Protein AF-A0A317GL35-F1 (afdb_monomer)

Secondary structure (DSSP, 8-state):
------THHHHHHHTTS-HHHHHHHHTT----HHHHHHHHHHHT--HHHHH-----

Organism: Limosilactobacillus reuteri (NCBI:txid1598)

Solvent-accessible surface area (backbone atoms only — not comparable to full-atom values): 3740 Å² total; per-residue (Å²): 139,85,86,74,90,58,71,81,72,61,50,59,53,60,69,73,61,55,70,70,59,53,52,27,56,78,66,76,40,90,77,56,69,70,56,50,54,54,46,20,72,62,70,74,50,55,67,60,76,74,72,49,83,84,84,123

Structure (mmCIF, N/CA/C/O backbone):
data_AF-A0A317GL35-F1
#
_entry.id   AF-A0A317GL35-F1
#
loop_
_atom_site.group_PDB
_atom_site.id
_atom_site.type_symbol
_atom_site.label_atom_id
_atom_site.label_alt_id
_atom_site.label_comp_id
_atom_site.label_asym_id
_atom_site.label_entity_id
_atom_site.label_seq_id
_atom_site.pdbx_PDB_ins_code
_atom_site.Cartn_x
_atom_site.Cartn_y
_atom_site.Cartn_z
_atom_site.occupancy
_atom_site.B_iso_or_equiv
_atom_site.auth_seq_id
_atom_site.auth_comp_id
_atom_site.auth_asym_id
_atom_site.auth_atom_id
_atom_site.pdbx_PDB_model_num
ATOM 1 N N . MET A 1 1 ? 24.409 3.260 0.867 1.00 35.22 1 MET A N 1
ATOM 2 C CA . MET A 1 1 ? 23.254 2.349 0.733 1.00 35.22 1 MET A CA 1
ATOM 3 C C . MET A 1 1 ? 23.125 2.003 -0.748 1.00 35.22 1 MET A C 1
ATOM 5 O O . MET A 1 1 ? 22.668 2.838 -1.514 1.00 35.22 1 MET A O 1
ATOM 9 N N . ARG A 1 2 ? 23.684 0.862 -1.175 1.00 36.28 2 ARG A N 1
ATOM 10 C CA . ARG A 1 2 ? 23.630 0.383 -2.567 1.00 36.28 2 ARG A CA 1
ATOM 11 C C . ARG A 1 2 ? 22.382 -0.486 -2.711 1.00 36.28 2 ARG A C 1
ATOM 13 O O . ARG A 1 2 ? 22.301 -1.515 -2.052 1.00 36.28 2 ARG A O 1
ATOM 20 N N . TYR A 1 3 ? 21.429 -0.065 -3.535 1.00 45.38 3 TYR A N 1
ATOM 21 C CA . TYR A 1 3 ? 20.398 -0.966 -4.045 1.00 45.38 3 TYR A CA 1
ATOM 22 C C . TYR A 1 3 ? 20.993 -1.645 -5.276 1.00 45.38 3 TYR A C 1
ATOM 24 O O . TYR A 1 3 ? 21.157 -1.020 -6.321 1.00 45.38 3 TYR A O 1
ATOM 32 N N . GLU A 1 4 ? 21.446 -2.881 -5.087 1.00 48.38 4 GLU A N 1
ATOM 33 C CA . GLU A 1 4 ? 22.083 -3.694 -6.118 1.00 48.38 4 GLU A CA 1
ATOM 34 C C . GLU A 1 4 ? 21.015 -4.357 -7.005 1.00 48.38 4 GLU A C 1
ATOM 36 O O . GLU A 1 4 ? 19.944 -4.750 -6.540 1.00 48.38 4 GLU A O 1
ATOM 41 N N . ASN A 1 5 ? 21.315 -4.391 -8.302 1.00 53.75 5 ASN A N 1
ATOM 42 C CA . ASN A 1 5 ? 20.483 -4.798 -9.431 1.00 53.75 5 ASN A CA 1
ATOM 43 C C . ASN A 1 5 ? 19.572 -6.012 -9.181 1.00 53.75 5 ASN A C 1
ATOM 45 O O . ASN A 1 5 ? 20.040 -7.112 -8.897 1.00 53.75 5 ASN A O 1
ATOM 49 N N . CYS A 1 6 ? 18.270 -5.838 -9.419 1.00 42.62 6 CYS A N 1
ATOM 50 C CA . CYS A 1 6 ? 17.311 -6.935 -9.479 1.00 42.62 6 CYS A CA 1
ATOM 51 C C . CYS A 1 6 ? 16.440 -6.770 -10.733 1.00 42.62 6 CYS A C 1
ATOM 53 O O . CYS A 1 6 ? 15.576 -5.898 -10.771 1.00 42.62 6 CYS A O 1
ATOM 55 N N . SER A 1 7 ? 16.729 -7.583 -11.754 1.00 50.19 7 SER A N 1
ATOM 56 C CA . SER A 1 7 ? 15.955 -7.862 -12.975 1.00 50.19 7 SER A CA 1
ATOM 57 C C . SER A 1 7 ? 14.793 -6.896 -13.271 1.00 50.19 7 SER A C 1
ATOM 59 O O . SER A 1 7 ? 13.699 -7.019 -12.710 1.00 50.19 7 SER A O 1
ATOM 61 N N . ASP A 1 8 ? 15.061 -5.968 -14.194 1.00 51.94 8 ASP A N 1
ATOM 62 C CA . ASP A 1 8 ? 14.336 -4.770 -14.659 1.00 51.94 8 ASP A CA 1
ATOM 63 C C . ASP A 1 8 ? 12.811 -4.642 -14.486 1.00 51.94 8 ASP A C 1
ATOM 65 O O . ASP A 1 8 ? 12.306 -3.527 -14.389 1.00 51.94 8 ASP A O 1
ATOM 69 N N . LYS A 1 9 ? 12.037 -5.726 -14.428 1.00 51.69 9 LYS A N 1
ATOM 70 C CA . LYS A 1 9 ? 10.567 -5.651 -14.320 1.00 51.69 9 LYS A CA 1
ATOM 71 C C . LYS A 1 9 ? 10.054 -5.655 -12.881 1.00 51.69 9 LYS A C 1
ATOM 73 O O . LYS A 1 9 ? 8.974 -5.131 -12.616 1.00 51.69 9 LYS A O 1
ATOM 78 N N . LYS A 1 10 ? 10.804 -6.233 -11.937 1.00 48.91 10 LYS A N 1
ATOM 79 C CA . LYS A 1 10 ? 10.349 -6.376 -10.542 1.00 48.91 10 LYS A CA 1
ATOM 80 C C . LYS A 1 10 ? 10.699 -5.154 -9.693 1.00 48.91 10 LYS A C 1
ATOM 82 O O . LYS A 1 10 ? 9.898 -4.750 -8.854 1.00 48.91 10 LYS A O 1
ATOM 87 N N . LEU A 1 11 ? 11.836 -4.513 -9.972 1.00 51.47 11 LEU A N 1
ATOM 88 C CA . LEU A 1 11 ? 12.261 -3.299 -9.271 1.00 51.47 11 LEU A CA 1
ATOM 89 C C . LEU A 1 11 ? 11.387 -2.082 -9.620 1.00 51.47 11 LEU A C 1
ATOM 91 O O . LEU A 1 11 ? 11.108 -1.261 -8.749 1.00 51.47 11 LEU A O 1
ATOM 95 N N . GLN A 1 12 ? 10.879 -2.003 -10.857 1.00 52.91 12 GLN A N 1
ATOM 96 C CA . GLN A 1 12 ? 9.976 -0.924 -11.274 1.00 52.91 12 GLN A CA 1
ATOM 97 C C . GLN A 1 12 ? 8.656 -0.919 -10.489 1.00 52.91 12 GLN A C 1
ATOM 99 O O . GLN A 1 12 ? 8.190 0.153 -10.112 1.00 52.91 12 GLN A O 1
ATOM 104 N N . LYS A 1 13 ? 8.087 -2.093 -10.166 1.00 53.34 13 LYS A N 1
ATOM 105 C CA . LYS A 1 13 ? 6.854 -2.183 -9.360 1.00 53.34 13 LYS A CA 1
ATOM 106 C C . LYS A 1 13 ? 7.060 -1.673 -7.932 1.00 53.34 13 LYS A C 1
ATOM 108 O O . LYS A 1 13 ? 6.228 -0.942 -7.408 1.00 53.34 13 LYS A O 1
ATOM 113 N N . ILE A 1 14 ? 8.185 -2.019 -7.310 1.00 57.06 14 ILE A N 1
ATOM 114 C CA . ILE 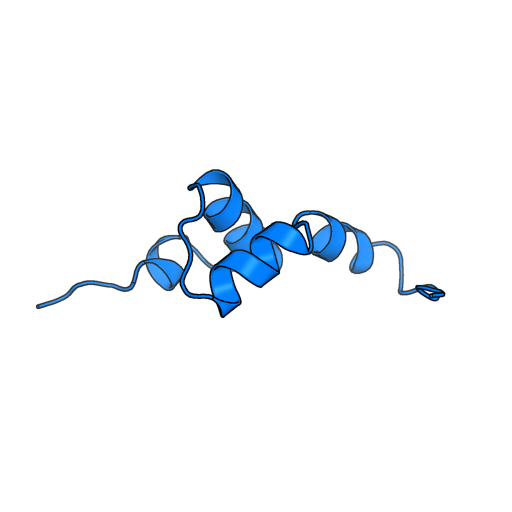A 1 14 ? 8.464 -1.672 -5.908 1.00 57.06 14 ILE A CA 1
ATOM 115 C C . ILE A 1 14 ? 8.726 -0.162 -5.749 1.00 57.06 14 ILE A C 1
ATOM 117 O O . ILE A 1 14 ? 8.404 0.418 -4.715 1.00 57.06 14 ILE A O 1
ATOM 121 N N . ASN A 1 15 ? 9.232 0.508 -6.791 1.00 63.84 15 ASN A N 1
ATOM 122 C CA . ASN A 1 15 ? 9.566 1.935 -6.740 1.00 63.84 15 ASN A CA 1
ATOM 123 C C . ASN A 1 15 ? 8.344 2.879 -6.796 1.00 63.84 15 ASN A C 1
ATOM 125 O O . ASN A 1 15 ? 8.485 4.098 -6.698 1.00 63.84 15 ASN A O 1
ATOM 129 N N . VAL A 1 16 ? 7.133 2.336 -6.954 1.00 68.12 16 VAL A N 1
ATOM 130 C CA . VAL A 1 16 ? 5.887 3.116 -7.032 1.00 68.12 16 VAL A CA 1
ATOM 131 C C . VAL A 1 16 ? 5.488 3.694 -5.665 1.00 68.12 16 VAL A C 1
ATOM 133 O O . VAL A 1 16 ? 4.829 4.737 -5.593 1.00 68.12 16 VAL A O 1
ATOM 136 N N . ILE A 1 17 ? 5.912 3.065 -4.564 1.00 80.12 17 ILE A N 1
ATOM 137 C CA . ILE A 1 17 ? 5.522 3.452 -3.204 1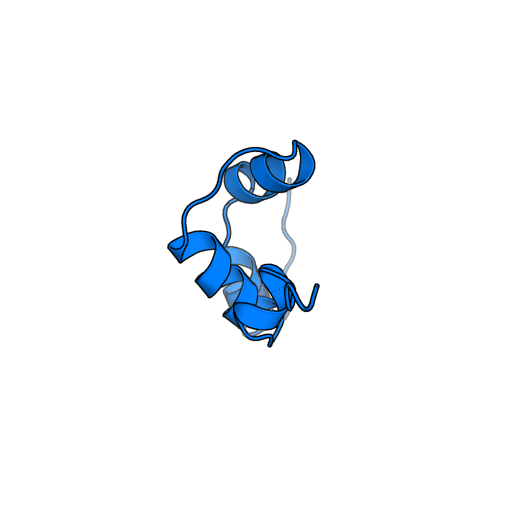.00 80.12 17 ILE A CA 1
ATOM 138 C C . ILE A 1 17 ? 6.740 3.995 -2.456 1.00 80.12 17 ILE A C 1
ATOM 140 O O . ILE A 1 17 ? 7.711 3.291 -2.194 1.00 80.12 17 ILE A O 1
ATOM 144 N N . ARG A 1 18 ? 6.681 5.274 -2.071 1.00 83.44 18 ARG A N 1
ATOM 145 C CA . ARG A 1 18 ? 7.756 5.919 -1.303 1.00 83.44 18 ARG A CA 1
ATOM 146 C C . ARG A 1 18 ? 7.853 5.342 0.111 1.00 83.44 18 ARG A C 1
ATOM 148 O O . ARG A 1 18 ? 6.835 5.103 0.759 1.00 83.44 18 ARG A O 1
ATOM 155 N N . ALA A 1 19 ? 9.073 5.269 0.646 1.00 82.25 19 ALA A N 1
ATOM 156 C CA . ALA A 1 19 ? 9.344 4.810 2.014 1.00 82.25 19 ALA A CA 1
ATOM 157 C C . ALA A 1 19 ? 8.545 5.572 3.092 1.00 82.25 19 ALA A C 1
ATOM 159 O O . ALA A 1 19 ? 8.104 4.978 4.071 1.00 82.25 19 ALA A O 1
ATOM 160 N N . ALA A 1 20 ? 8.288 6.870 2.893 1.00 82.88 20 ALA A N 1
ATOM 161 C CA . ALA A 1 20 ? 7.461 7.668 3.802 1.00 82.88 20 ALA A CA 1
ATOM 162 C C . ALA A 1 20 ? 6.010 7.158 3.889 1.00 82.88 20 ALA A C 1
ATOM 164 O O . ALA A 1 20 ? 5.406 7.183 4.959 1.00 82.88 20 ALA A O 1
ATOM 165 N N . SER A 1 21 ? 5.458 6.675 2.776 1.00 84.50 21 SER A N 1
ATOM 166 C CA . SER A 1 21 ? 4.114 6.101 2.726 1.00 84.50 21 SER A CA 1
ATOM 167 C C . SER A 1 21 ? 4.058 4.751 3.435 1.00 84.50 21 SER A C 1
ATOM 169 O O . SER A 1 21 ? 3.125 4.499 4.188 1.00 84.50 21 SER A O 1
ATOM 171 N N . ILE A 1 22 ? 5.101 3.929 3.278 1.00 84.75 22 ILE A N 1
ATOM 172 C CA . ILE A 1 22 ? 5.255 2.666 4.016 1.00 84.75 22 ILE A CA 1
ATOM 173 C C . ILE A 1 22 ? 5.350 2.944 5.523 1.00 84.75 22 ILE A C 1
ATOM 175 O O . ILE A 1 22 ? 4.658 2.315 6.318 1.00 84.75 22 ILE A O 1
ATOM 179 N N . ALA A 1 23 ? 6.139 3.945 5.924 1.00 88.69 23 ALA A N 1
ATOM 180 C CA . ALA A 1 23 ? 6.267 4.337 7.325 1.00 88.69 23 ALA A CA 1
ATOM 181 C C . ALA A 1 23 ? 4.937 4.810 7.936 1.00 88.69 23 ALA A C 1
ATOM 183 O O . ALA A 1 23 ? 4.702 4.574 9.119 1.00 88.69 23 ALA A O 1
ATOM 184 N N . LYS A 1 24 ? 4.060 5.456 7.153 1.00 88.38 24 LYS A N 1
ATOM 185 C CA . LYS A 1 24 ? 2.708 5.811 7.608 1.00 88.38 24 LYS A CA 1
ATOM 186 C C . LYS A 1 24 ? 1.875 4.567 7.893 1.00 88.38 24 LYS A C 1
ATOM 188 O O . LYS A 1 24 ? 1.299 4.502 8.968 1.00 88.38 24 LYS A O 1
ATOM 193 N N . LEU A 1 25 ? 1.874 3.576 7.002 1.00 87.19 25 LEU A N 1
ATOM 194 C CA . LEU A 1 25 ? 1.129 2.325 7.200 1.00 87.19 25 LEU A CA 1
ATOM 195 C C . LEU A 1 25 ? 1.590 1.581 8.460 1.00 87.19 25 LEU A C 1
ATOM 197 O O . LEU A 1 25 ? 0.765 1.214 9.287 1.00 87.19 25 LEU A O 1
ATOM 201 N N . VAL A 1 26 ? 2.908 1.453 8.662 1.00 87.00 26 VAL A N 1
ATOM 202 C CA . VAL A 1 26 ? 3.485 0.828 9.870 1.00 87.00 26 VAL A CA 1
ATOM 203 C C . VAL A 1 26 ? 3.062 1.557 11.149 1.00 87.00 26 VAL A C 1
ATOM 205 O O . VAL A 1 26 ? 2.871 0.934 12.187 1.00 87.00 26 VAL A O 1
ATOM 208 N N . LYS A 1 27 ? 2.899 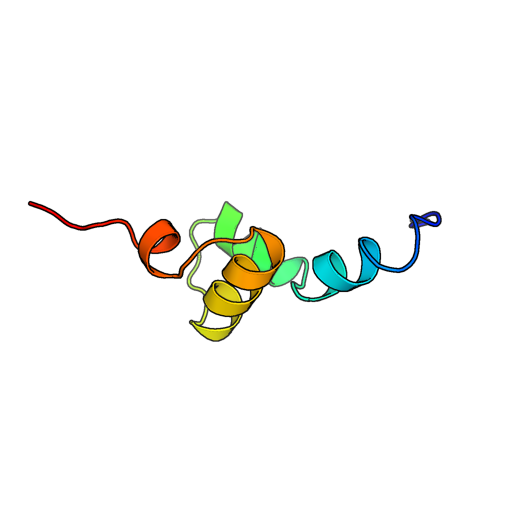2.881 11.085 1.00 93.06 27 LYS A N 1
ATOM 209 C CA . LYS A 1 27 ? 2.469 3.715 12.216 1.00 93.06 27 LYS A CA 1
ATOM 210 C C . LYS A 1 27 ? 0.948 3.870 12.319 1.00 93.06 27 LYS A C 1
ATOM 212 O O . LYS A 1 27 ? 0.497 4.744 13.054 1.00 93.06 27 LYS A O 1
ATOM 217 N N . ASN A 1 28 ? 0.170 3.087 11.566 1.00 87.50 28 ASN A N 1
ATOM 218 C CA . ASN A 1 28 ? -1.288 3.212 11.476 1.00 87.50 28 ASN A CA 1
ATOM 219 C C . ASN A 1 28 ? -1.753 4.644 11.110 1.00 87.50 28 ASN A C 1
ATOM 221 O O . ASN A 1 28 ? -2.804 5.124 11.534 1.00 87.50 28 ASN A O 1
ATOM 225 N N . GLY A 1 29 ? -0.920 5.364 10.362 1.00 89.81 29 GLY A N 1
ATOM 226 C CA . GLY A 1 29 ? -1.166 6.723 9.909 1.00 89.81 29 GLY A CA 1
ATOM 227 C C . GLY A 1 29 ? -2.032 6.764 8.653 1.00 89.81 29 GLY A C 1
ATOM 228 O O . GLY A 1 29 ? -2.033 5.840 7.842 1.00 89.81 29 GLY A O 1
ATOM 229 N N . ASN A 1 30 ? -2.727 7.883 8.458 1.00 90.62 30 ASN A N 1
ATOM 230 C CA . ASN A 1 30 ? -3.616 8.067 7.317 1.00 90.62 30 ASN A CA 1
ATOM 231 C C . ASN A 1 30 ? -2.856 8.121 5.978 1.00 90.62 30 ASN A C 1
ATOM 233 O O . ASN A 1 30 ? -1.865 8.851 5.825 1.00 90.62 30 ASN A O 1
ATOM 237 N N . VAL A 1 31 ? -3.371 7.398 4.985 1.00 89.69 31 VAL A N 1
ATOM 238 C CA . VAL A 1 31 ? -2.886 7.383 3.599 1.00 89.69 31 VAL A CA 1
ATOM 239 C C . VAL A 1 31 ? -3.999 7.808 2.643 1.00 89.69 31 VAL A C 1
ATOM 241 O O . VAL A 1 31 ? -5.169 7.844 3.010 1.00 89.69 31 VAL A O 1
ATOM 244 N N . THR A 1 32 ? -3.637 8.177 1.416 1.00 91.75 32 THR A N 1
ATOM 245 C CA . THR A 1 32 ? -4.613 8.518 0.374 1.00 91.75 32 THR A CA 1
ATOM 246 C C . THR A 1 32 ? -5.002 7.282 -0.430 1.00 91.75 32 THR A C 1
ATOM 248 O O . THR A 1 32 ? -4.226 6.331 -0.536 1.00 91.75 32 THR A O 1
ATOM 251 N N . THR A 1 33 ? -6.167 7.325 -1.076 1.00 90.62 33 THR A N 1
ATOM 252 C CA . THR A 1 33 ? -6.646 6.258 -1.968 1.00 90.62 33 THR A CA 1
ATOM 253 C C . THR A 1 33 ? -5.666 5.952 -3.105 1.00 90.62 33 THR A C 1
ATOM 255 O O . THR A 1 33 ? -5.499 4.794 -3.459 1.00 90.62 33 THR A O 1
ATOM 258 N N . ASP A 1 34 ? -4.933 6.948 -3.622 1.00 89.69 34 ASP A N 1
ATOM 259 C CA . ASP A 1 34 ? -3.855 6.739 -4.608 1.00 89.69 34 ASP A CA 1
ATOM 260 C C . ASP A 1 34 ? -2.782 5.754 -4.110 1.00 89.69 34 ASP A C 1
ATOM 262 O O . ASP A 1 34 ? -2.313 4.905 -4.866 1.00 89.69 34 ASP A O 1
ATOM 266 N N . ILE A 1 35 ? -2.422 5.818 -2.824 1.00 89.38 35 ILE A N 1
ATOM 267 C CA . ILE A 1 35 ? -1.452 4.886 -2.236 1.00 89.38 35 ILE A CA 1
ATOM 268 C C . ILE A 1 35 ? -2.046 3.483 -2.128 1.00 89.38 35 ILE A C 1
ATOM 270 O O . ILE A 1 35 ? -1.338 2.513 -2.391 1.00 89.38 35 ILE A O 1
ATOM 274 N N . LEU A 1 36 ? -3.335 3.372 -1.796 1.00 90.00 36 LEU A N 1
ATOM 275 C CA . LEU A 1 36 ? -4.039 2.088 -1.753 1.00 90.00 36 LEU A CA 1
ATOM 276 C C . LEU A 1 36 ? -4.106 1.441 -3.143 1.00 90.00 36 LEU A C 1
ATOM 278 O O . LEU A 1 36 ? -3.793 0.263 -3.281 1.00 90.00 36 LEU A O 1
ATOM 282 N N . LEU A 1 37 ? -4.407 2.213 -4.191 1.00 89.94 37 LEU A N 1
ATOM 283 C CA . LEU A 1 37 ? -4.412 1.723 -5.576 1.00 89.94 37 LEU A CA 1
ATOM 284 C C . LEU A 1 37 ? -3.017 1.276 -6.033 1.00 89.94 37 LEU A C 1
A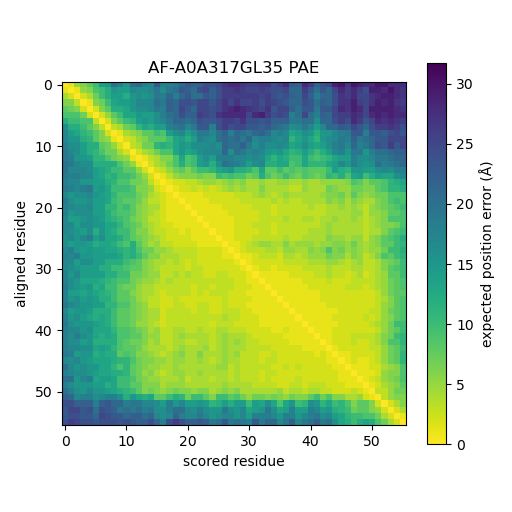TOM 286 O O . LEU A 1 37 ? -2.868 0.253 -6.694 1.00 89.94 37 LEU A O 1
ATOM 290 N N . LYS A 1 38 ? -1.967 2.003 -5.645 1.00 87.69 38 LYS A N 1
ATOM 291 C CA . LYS A 1 38 ? -0.581 1.599 -5.927 1.00 87.69 38 LYS A CA 1
ATOM 292 C C . LYS A 1 38 ? -0.199 0.309 -5.210 1.00 87.69 38 LYS A C 1
ATOM 294 O O . LYS A 1 38 ? 0.496 -0.514 -5.795 1.00 87.69 38 LYS A O 1
ATOM 299 N N . LEU A 1 39 ? -0.664 0.116 -3.975 1.00 86.94 39 LEU A N 1
ATOM 300 C CA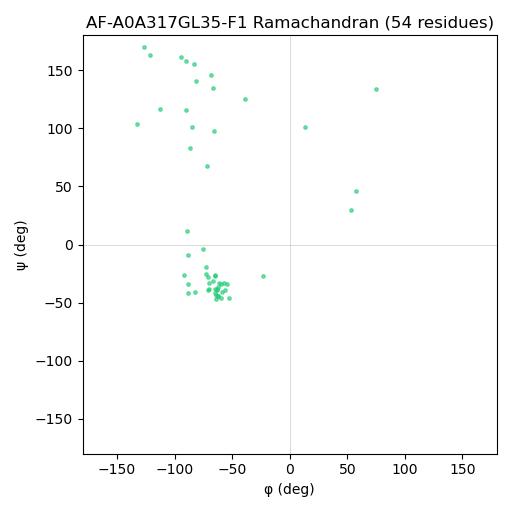 . LEU A 1 39 ? -0.499 -1.146 -3.251 1.00 86.94 39 LEU A CA 1
ATOM 301 C C . LEU A 1 39 ? -1.206 -2.293 -3.969 1.00 86.94 39 LEU A C 1
ATOM 303 O O . LEU A 1 39 ? -0.574 -3.323 -4.164 1.00 86.94 39 LEU A O 1
ATOM 307 N N . CYS A 1 40 ? -2.439 -2.088 -4.438 1.00 88.50 40 CYS A N 1
ATOM 308 C CA . CYS A 1 40 ? -3.191 -3.071 -5.225 1.00 88.50 40 CYS A CA 1
ATOM 309 C C . CYS A 1 40 ? -2.387 -3.565 -6.439 1.00 88.50 40 CYS A C 1
ATOM 311 O O . CYS A 1 40 ? -2.237 -4.763 -6.646 1.00 88.50 40 CYS A O 1
ATOM 313 N N . LEU A 1 41 ? -1.759 -2.649 -7.187 1.00 85.19 41 LEU A N 1
ATOM 314 C CA . LEU A 1 41 ? -0.924 -2.990 -8.350 1.00 85.19 41 LEU A CA 1
ATOM 315 C C . LEU A 1 41 ? 0.359 -3.762 -7.997 1.00 85.19 41 LEU A C 1
ATOM 317 O O . LEU A 1 41 ? 0.880 -4.527 -8.814 1.00 85.19 41 LEU A O 1
ATOM 321 N N . VAL A 1 42 ? 0.920 -3.514 -6.811 1.00 84.94 42 VAL A N 1
ATOM 322 C CA . VAL A 1 42 ? 2.154 -4.164 -6.340 1.00 84.94 42 VAL A CA 1
ATOM 323 C C . VAL A 1 42 ? 1.861 -5.537 -5.743 1.00 84.94 42 VAL A C 1
ATOM 325 O O . VAL A 1 42 ? 2.635 -6.467 -5.968 1.00 84.94 42 VAL A O 1
ATOM 328 N N . LEU A 1 43 ? 0.769 -5.640 -4.986 1.00 85.94 43 LEU A N 1
ATOM 329 C CA . LEU A 1 43 ? 0.336 -6.836 -4.269 1.00 85.94 43 LEU A CA 1
ATOM 330 C C . LEU A 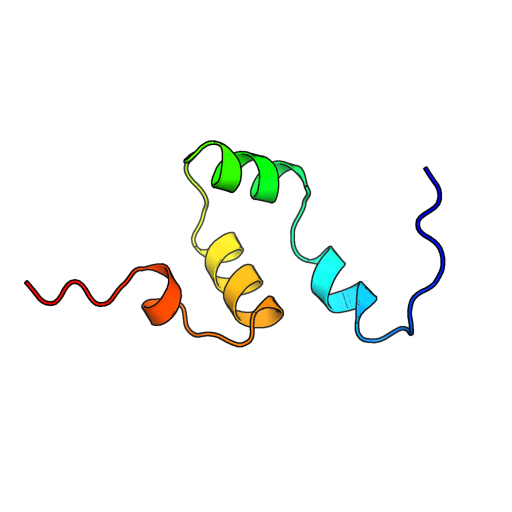1 43 ? -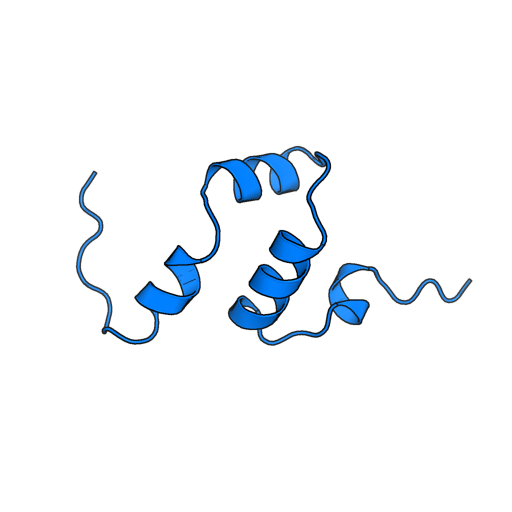0.562 -7.748 -5.114 1.00 85.94 43 LEU A C 1
ATOM 332 O O . LEU A 1 43 ? -0.808 -8.871 -4.692 1.00 85.94 43 LEU A O 1
ATOM 336 N N . ASP A 1 44 ? -0.989 -7.286 -6.293 1.00 86.38 44 ASP A N 1
ATOM 337 C CA . ASP A 1 44 ? -1.918 -7.988 -7.186 1.00 86.38 44 ASP A CA 1
ATOM 338 C C . ASP A 1 44 ? -3.249 -8.315 -6.486 1.00 86.38 44 ASP A C 1
ATOM 340 O O . ASP A 1 44 ? -3.749 -9.435 -6.535 1.00 86.38 44 ASP A O 1
ATOM 344 N N . CYS A 1 45 ? -3.797 -7.320 -5.780 1.00 88.75 45 CYS A N 1
ATOM 345 C CA . CYS A 1 45 ? -5.070 -7.404 -5.063 1.00 88.75 45 CYS A CA 1
ATOM 346 C C . CYS A 1 45 ? -6.019 -6.270 -5.467 1.00 88.75 45 CYS A C 1
ATOM 348 O O . CYS A 1 45 ? -5.621 -5.321 -6.145 1.00 88.75 45 CYS A O 1
ATOM 350 N N . SER A 1 46 ? -7.276 -6.358 -5.040 1.00 89.44 46 SER A N 1
ATOM 351 C CA . SER A 1 46 ? -8.273 -5.300 -5.199 1.00 89.44 46 SER A CA 1
ATOM 352 C C . SER A 1 46 ? -8.333 -4.413 -3.956 1.00 89.44 46 SER A C 1
ATOM 354 O O . SER A 1 46 ? -7.907 -4.789 -2.865 1.00 89.44 46 SER A O 1
ATOM 356 N N . ILE A 1 47 ? -8.894 -3.208 -4.093 1.00 89.31 47 ILE A N 1
ATOM 357 C CA . ILE A 1 47 ? -9.012 -2.281 -2.954 1.00 89.31 47 ILE A CA 1
ATOM 358 C C . ILE A 1 47 ? -9.933 -2.821 -1.848 1.00 89.31 47 ILE A C 1
ATOM 360 O O . ILE A 1 47 ? -9.738 -2.510 -0.675 1.00 89.31 47 ILE A O 1
ATOM 364 N N . GLU A 1 48 ? -10.883 -3.673 -2.226 1.00 89.62 48 GLU A N 1
ATOM 365 C CA . GLU A 1 48 ? -11.777 -4.430 -1.345 1.00 8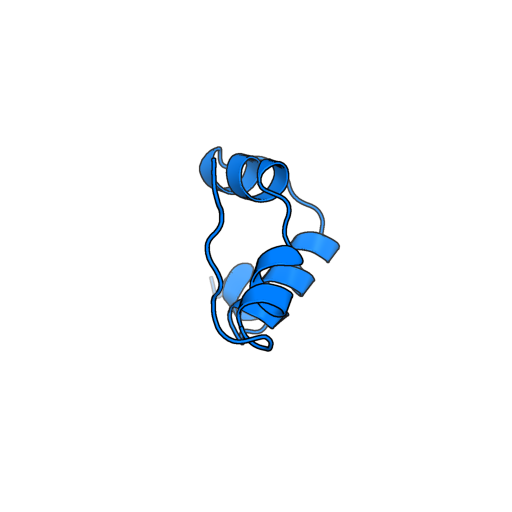9.62 48 GLU A CA 1
ATOM 366 C C . GLU A 1 48 ? -10.989 -5.331 -0.382 1.00 89.62 48 GLU A C 1
ATOM 368 O O . GLU A 1 48 ? -11.269 -5.345 0.816 1.00 89.62 48 GLU A O 1
ATOM 373 N N . ASP A 1 49 ? -9.923 -5.977 -0.871 1.00 87.62 49 ASP A N 1
ATOM 374 C CA . ASP A 1 49 ? -9.047 -6.833 -0.062 1.00 87.62 49 ASP A CA 1
ATOM 375 C C . ASP A 1 49 ? -8.291 -6.034 1.014 1.00 87.62 49 ASP A C 1
ATOM 377 O O . ASP A 1 49 ? -7.910 -6.577 2.050 1.00 87.62 49 ASP A O 1
ATOM 381 N N . ILE A 1 50 ? -8.063 -4.736 0.779 1.00 86.75 50 ILE A N 1
ATOM 382 C CA . ILE A 1 50 ? -7.367 -3.843 1.716 1.00 86.75 50 ILE A CA 1
ATOM 383 C C . ILE A 1 50 ? -8.340 -3.209 2.713 1.00 86.75 50 ILE A C 1
ATOM 385 O O . ILE A 1 50 ? -8.010 -3.069 3.889 1.00 86.75 50 ILE A O 1
ATOM 389 N N . MET A 1 51 ? -9.516 -2.778 2.249 1.00 85.00 51 MET A N 1
ATOM 390 C CA . MET A 1 51 ? -10.524 -2.152 3.111 1.00 85.00 51 MET A CA 1
ATOM 391 C C . MET A 1 51 ? -11.218 -3.164 4.029 1.00 85.00 51 MET A C 1
ATOM 393 O O . MET A 1 51 ? -11.752 -2.763 5.062 1.00 85.00 51 MET A O 1
ATOM 397 N N . GLY A 1 52 ? -11.141 -4.454 3.686 1.00 77.88 52 GLY A N 1
ATOM 398 C CA . GLY A 1 52 ? -11.834 -5.528 4.377 1.00 77.88 52 GLY A CA 1
ATOM 399 C C . GLY A 1 52 ? -13.320 -5.514 4.031 1.00 77.88 52 GLY A C 1
ATOM 400 O O . GLY A 1 52 ? -13.976 -4.472 4.061 1.00 77.88 52 GLY A O 1
ATOM 401 N N . ASP A 1 53 ? -13.870 -6.684 3.712 1.00 61.78 53 ASP A N 1
ATOM 402 C CA . ASP A 1 53 ? -15.316 -6.860 3.603 1.00 61.78 53 ASP A CA 1
ATOM 403 C C . ASP A 1 53 ? -15.902 -6.660 5.011 1.00 61.78 53 ASP A C 1
ATOM 405 O O . ASP A 1 53 ? -15.838 -7.547 5.864 1.00 61.78 53 ASP A O 1
ATOM 409 N N . ASN A 1 54 ? -16.405 -5.456 5.303 1.00 58.47 54 ASN 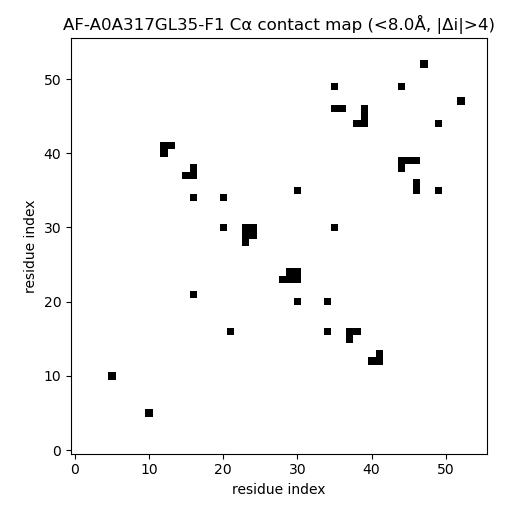A N 1
ATOM 410 C CA . ASN A 1 54 ? -17.156 -5.169 6.526 1.00 58.47 54 ASN A CA 1
ATOM 411 C C . ASN A 1 54 ? -18.532 -5.841 6.425 1.00 58.47 54 ASN A C 1
ATOM 413 O O . ASN A 1 54 ? -19.566 -5.188 6.304 1.00 58.47 54 ASN A O 1
ATOM 417 N N . LYS A 1 55 ? -18.537 -7.173 6.443 1.00 55.47 55 LYS A N 1
ATOM 418 C CA . LYS A 1 55 ? -19.729 -7.987 6.637 1.00 55.47 55 LYS A CA 1
ATOM 419 C C . LYS A 1 55 ? -19.934 -8.159 8.140 1.00 55.47 55 LYS A C 1
ATOM 421 O O . LYS A 1 55 ? -19.485 -9.136 8.740 1.00 55.47 55 LYS A O 1
ATOM 426 N N . HIS A 1 56 ? -20.568 -7.165 8.750 1.00 53.03 56 HIS A N 1
ATOM 427 C CA . HIS A 1 56 ? -21.200 -7.294 10.058 1.00 53.03 56 HIS A CA 1
ATOM 428 C C . HIS A 1 56 ? -22.646 -6.827 9.950 1.00 53.03 56 HIS A C 1
ATOM 430 O O . HIS A 1 56 ? -22.856 -5.732 9.382 1.00 53.03 56 HIS A O 1
#

Mean predicted aligned error: 9.55 Å

InterPro domains:
  IPR001387 Cro/C1-type, helix-turn-helix domain [PF13443] (5-54)

pLDDT: mean 74.66, std 17.74, range [35.22, 93.06]

Nearest PDB structures (foldseek):
  5d4z-assembly3_5  TM=5.973E-01  e=5.211E+00  Salmonella phage SPC32H

Sequence (56 aa):
MRYENCSDKKLQKINVIRAASIAKLVKNGNVTTDILLKLCLVLDCSIEDIMGDNKH

Foldseek 3Di:
DDPDDDDPPLVVLVVLADPVNVVCVVVVHDDDVSNLVSVCSNVVHDSCVVVDDPPD

Radius of gyration: 13.58 Å; Cα contacts (8 Å, |Δi|>4): 26; chains: 1; bounding box: 45×16×27 Å